Protein AF-A0A924K1S4-F1 (afdb_monomer_lite)

Sequence (48 aa):
MIKFYFHPSPNPLKGALYLEETGEPYELVGIDTRKGEQHSEAFKAINP

Secondary structure (DSSP, 8-state):
-EEEEE-SSHHHHHHHHHHHHHT--EEEEE--TTTTGGGSHHHHTT--

pLDDT: mean 97.56, std 1.77, range [86.44,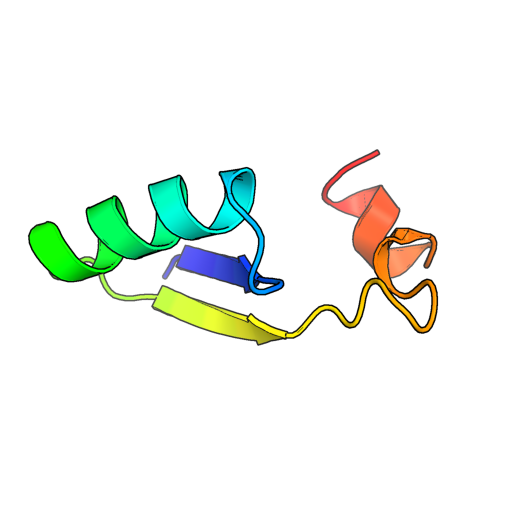 98.69]

Radius of gyration: 11.31 Å; chains: 1; bounding box: 21×21×28 Å

Foldseek 3Di:
DAEQEDDPDDPSVVVVVVCVVVVPDYDYDYDDVVVVSCVDPVNVVVVD

Structure (mmCIF, N/CA/C/O backbone):
data_AF-A0A924K1S4-F1
#
_entry.id   AF-A0A924K1S4-F1
#
loop_
_atom_site.group_PDB
_atom_site.id
_atom_site.type_symbol
_atom_site.label_atom_id
_atom_site.label_alt_id
_atom_site.label_comp_id
_atom_site.label_asym_id
_atom_site.label_entity_id
_atom_site.label_seq_id
_atom_site.pdbx_PDB_ins_code
_atom_site.Cartn_x
_atom_site.Cartn_y
_atom_site.Cartn_z
_atom_site.occupancy
_atom_site.B_iso_or_equiv
_atom_site.auth_seq_id
_atom_site.auth_comp_id
_atom_site.auth_asym_id
_atom_site.auth_atom_id
_atom_site.pdbx_PDB_model_num
ATOM 1 N N . MET A 1 1 ? -13.879 -8.217 6.476 1.00 86.44 1 MET A N 1
ATOM 2 C CA . MET A 1 1 ? -12.553 -7.636 6.766 1.00 86.44 1 MET A CA 1
ATOM 3 C C . MET A 1 1 ? -12.010 -7.060 5.473 1.00 86.44 1 MET A C 1
ATOM 5 O O . MET A 1 1 ? -12.095 -7.746 4.457 1.00 86.44 1 MET A O 1
ATOM 9 N N . ILE A 1 2 ? -11.577 -5.800 5.479 1.00 97.38 2 ILE A N 1
ATOM 10 C CA . ILE A 1 2 ? -11.130 -5.093 4.269 1.00 97.38 2 ILE A CA 1
ATOM 11 C C . ILE A 1 2 ? -9.794 -5.685 3.810 1.00 97.38 2 ILE A C 1
ATOM 13 O O . ILE A 1 2 ? -8.913 -5.884 4.635 1.00 97.38 2 ILE A O 1
ATOM 17 N N . LYS A 1 3 ? -9.625 -5.951 2.511 1.00 97.88 3 LYS A N 1
ATOM 18 C CA . LYS A 1 3 ? -8.305 -6.229 1.923 1.00 97.88 3 LYS A CA 1
ATOM 19 C C . LYS A 1 3 ? -7.773 -4.953 1.297 1.00 97.88 3 LYS A C 1
ATOM 21 O O . LYS A 1 3 ? -8.362 -4.442 0.346 1.00 97.88 3 LYS A O 1
ATOM 26 N N . PHE A 1 4 ? -6.682 -4.434 1.840 1.00 98.00 4 PHE A N 1
ATOM 27 C CA . PHE A 1 4 ? -6.123 -3.154 1.441 1.00 98.00 4 PHE A CA 1
ATOM 28 C C . PHE A 1 4 ? -4.868 -3.353 0.592 1.00 98.00 4 PHE A C 1
ATOM 30 O O . PHE A 1 4 ? -3.773 -3.572 1.107 1.00 98.00 4 PHE A O 1
ATOM 37 N N . TYR A 1 5 ? -5.048 -3.291 -0.727 1.00 98.19 5 TYR A N 1
ATOM 38 C CA . TYR A 1 5 ? -3.956 -3.399 -1.688 1.00 98.19 5 TYR A CA 1
ATOM 39 C C . TYR A 1 5 ? -3.193 -2.075 -1.781 1.00 98.19 5 TYR A C 1
ATOM 41 O O . TYR A 1 5 ? -3.753 -1.063 -2.209 1.00 98.19 5 TYR A O 1
ATOM 49 N N . PHE A 1 6 ? -1.925 -2.069 -1.374 1.00 98.25 6 PHE A N 1
ATOM 50 C CA . PHE A 1 6 ? -1.213 -0.835 -1.055 1.00 98.25 6 PHE A CA 1
ATOM 51 C C . PHE A 1 6 ? 0.178 -0.731 -1.686 1.00 98.25 6 PHE A C 1
ATOM 53 O O . PHE A 1 6 ? 0.979 -1.665 -1.670 1.00 98.25 6 PHE A O 1
ATOM 60 N N . HIS A 1 7 ? 0.481 0.483 -2.149 1.00 98.00 7 HIS 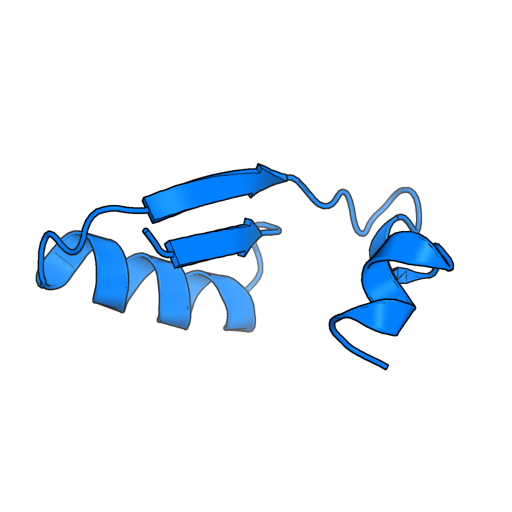A N 1
ATOM 61 C CA . HIS A 1 7 ? 1.817 0.961 -2.488 1.00 98.00 7 HIS A CA 1
ATOM 62 C C . HIS A 1 7 ? 1.991 2.380 -1.919 1.00 98.00 7 HIS A C 1
ATOM 64 O O . HIS A 1 7 ? 1.064 3.179 -2.077 1.00 98.00 7 HIS A O 1
ATOM 70 N N . PRO A 1 8 ? 3.142 2.753 -1.324 1.00 96.56 8 PRO A N 1
ATOM 71 C CA . PRO A 1 8 ? 3.339 4.068 -0.705 1.00 96.56 8 PRO A CA 1
ATOM 72 C C . PRO A 1 8 ? 3.405 5.196 -1.747 1.00 96.56 8 PRO A C 1
ATOM 74 O O . PRO A 1 8 ? 4.470 5.644 -2.165 1.00 96.56 8 PRO A O 1
ATOM 77 N N . SER A 1 9 ? 2.233 5.658 -2.174 1.00 96.25 9 SER A N 1
ATOM 78 C CA . SER A 1 9 ? 2.027 6.763 -3.110 1.00 96.25 9 SER A CA 1
ATOM 79 C C . SER A 1 9 ? 0.813 7.602 -2.676 1.00 96.25 9 SER A C 1
ATOM 81 O O . SER A 1 9 ? 0.024 7.146 -1.843 1.00 96.25 9 SER A O 1
ATOM 83 N N . PRO A 1 10 ? 0.629 8.829 -3.202 1.00 98.44 10 PRO A N 1
ATOM 84 C CA . PRO A 1 10 ? -0.375 9.755 -2.673 1.00 98.44 10 PRO A CA 1
ATOM 85 C C . PRO A 1 10 ? -1.819 9.234 -2.673 1.00 98.44 10 PRO A C 1
ATOM 87 O O . PRO A 1 10 ? -2.587 9.589 -1.786 1.00 98.44 10 PRO A O 1
ATOM 90 N N . ASN A 1 11 ? -2.215 8.403 -3.643 1.00 97.50 11 ASN A N 1
ATOM 91 C CA . ASN A 1 11 ? -3.589 7.894 -3.719 1.00 97.50 11 ASN A CA 1
ATOM 92 C C . ASN A 1 11 ? -3.871 6.783 -2.689 1.00 97.50 11 ASN A C 1
ATOM 94 O O . ASN A 1 11 ? -4.800 6.962 -1.902 1.00 97.50 11 ASN A O 1
ATOM 98 N N . PRO A 1 12 ? -3.076 5.698 -2.604 1.00 97.31 12 PRO A N 1
ATOM 99 C CA . PRO A 1 12 ? -3.221 4.707 -1.540 1.00 97.31 12 PRO A CA 1
ATOM 100 C C . PRO A 1 12 ? -3.099 5.301 -0.130 1.00 97.31 12 PRO A C 1
ATOM 102 O O . PRO A 1 12 ? -3.830 4.880 0.759 1.00 97.31 12 PRO A O 1
ATOM 105 N N . LEU A 1 13 ? -2.257 6.322 0.087 1.00 98.38 13 LEU A N 1
ATOM 106 C CA . LEU A 1 13 ? -2.139 6.973 1.401 1.00 98.38 13 LEU A CA 1
ATOM 107 C C . LEU A 1 13 ? -3.450 7.603 1.899 1.00 98.38 13 LEU A C 1
ATOM 109 O O . LEU A 1 13 ? -3.673 7.632 3.104 1.00 98.38 13 LEU A O 1
ATOM 113 N N . LYS A 1 14 ? -4.344 8.048 1.006 1.00 98.56 14 LYS A N 1
ATOM 114 C CA . LYS A 1 14 ? -5.680 8.536 1.402 1.00 98.56 14 LYS A CA 1
ATOM 115 C C . LYS A 1 14 ? -6.513 7.425 2.043 1.00 98.56 14 LYS A C 1
ATOM 117 O O . LYS A 1 14 ? -7.179 7.659 3.043 1.00 98.56 14 LYS A O 1
ATOM 122 N N . GLY A 1 15 ? -6.454 6.221 1.469 1.00 97.94 15 GLY A N 1
ATOM 123 C CA . GLY A 1 15 ? -7.117 5.041 2.023 1.00 97.94 15 GLY A CA 1
ATOM 124 C C . GLY A 1 15 ? -6.502 4.616 3.354 1.00 97.94 15 GLY A C 1
ATOM 125 O O . GLY A 1 15 ? -7.235 4.344 4.296 1.00 97.94 15 GLY A O 1
ATOM 126 N N . ALA A 1 16 ? -5.169 4.642 3.454 1.00 98.19 16 ALA A N 1
ATOM 127 C CA . ALA A 1 16 ? -4.465 4.336 4.698 1.00 98.19 16 ALA A CA 1
ATOM 128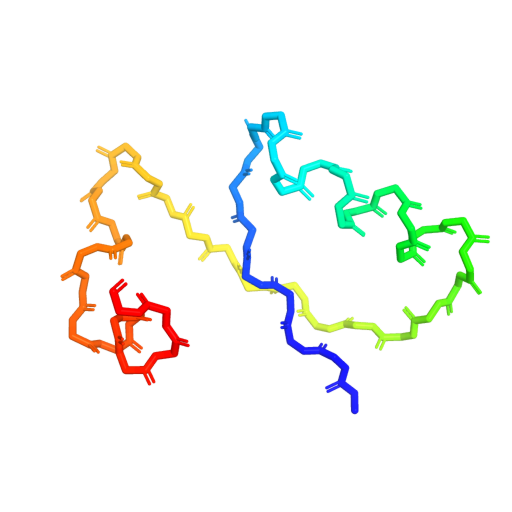 C C . ALA A 1 16 ? -4.863 5.300 5.827 1.00 98.19 16 ALA A C 1
ATOM 130 O O . ALA A 1 16 ? -5.194 4.845 6.912 1.00 98.19 16 ALA A O 1
ATOM 131 N N . LEU A 1 17 ? -4.909 6.612 5.557 1.00 98.62 17 LEU A N 1
ATOM 132 C CA . LEU A 1 17 ? -5.322 7.611 6.547 1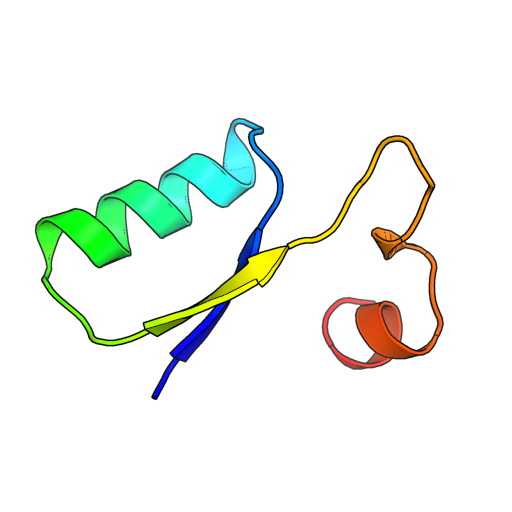.00 98.62 17 LEU A CA 1
ATOM 133 C C . LEU A 1 17 ? -6.725 7.317 7.091 1.00 98.62 17 LEU A C 1
ATOM 135 O O . LEU A 1 17 ? -6.907 7.271 8.298 1.00 98.62 17 LEU A O 1
ATOM 139 N N . TYR A 1 18 ? -7.695 7.058 6.209 1.00 98.62 18 TYR A N 1
ATOM 140 C CA . TYR A 1 18 ? -9.056 6.712 6.625 1.00 98.62 18 TYR A CA 1
ATOM 141 C C . TYR A 1 18 ? -9.095 5.453 7.501 1.00 98.62 18 TYR A C 1
ATOM 143 O O . TYR A 1 18 ? -9.744 5.456 8.545 1.00 98.62 18 TYR A O 1
ATOM 151 N N . LEU A 1 19 ? -8.407 4.381 7.089 1.00 98.50 19 LEU A N 1
ATOM 152 C CA . LEU A 1 19 ? -8.395 3.114 7.827 1.00 98.50 19 LEU A CA 1
ATOM 153 C C . LEU A 1 19 ? -7.777 3.278 9.221 1.00 98.50 19 LEU A C 1
ATOM 155 O O . LEU A 1 19 ? -8.342 2.795 10.199 1.00 98.50 19 LEU A O 1
ATOM 159 N N . GLU A 1 20 ? -6.670 4.014 9.322 1.00 98.25 20 GLU A N 1
ATOM 160 C CA . GLU A 1 20 ? -6.010 4.292 10.601 1.00 98.25 20 GLU A CA 1
ATOM 161 C C . GLU A 1 20 ? -6.832 5.239 11.493 1.00 98.25 20 GLU A C 1
ATOM 163 O O . GLU A 1 20 ? -6.951 4.998 12.691 1.00 98.25 20 GLU A O 1
ATOM 168 N N . GLU A 1 21 ? -7.442 6.292 10.936 1.00 98.69 21 GLU A N 1
ATOM 169 C CA . GLU A 1 21 ? -8.256 7.249 11.707 1.00 98.69 21 GLU A CA 1
ATOM 170 C C . GLU A 1 21 ? -9.556 6.635 12.243 1.00 98.69 21 GLU A C 1
ATOM 172 O O . GLU A 1 21 ? -10.025 7.013 13.317 1.00 98.69 21 GLU A O 1
ATOM 177 N N . THR A 1 22 ? -10.149 5.696 11.504 1.00 98.44 22 THR A N 1
ATOM 178 C CA . THR A 1 22 ? -11.412 5.042 11.887 1.00 98.44 22 THR A CA 1
ATOM 179 C C . THR A 1 22 ? -11.215 3.777 12.717 1.00 98.44 22 THR A C 1
ATOM 181 O O . THR A 1 22 ? -12.152 3.338 13.383 1.00 98.44 22 THR A O 1
ATOM 184 N N . GLY A 1 23 ? -10.015 3.191 12.699 1.00 97.88 23 GLY A N 1
ATOM 185 C CA . GLY A 1 23 ? -9.735 1.914 13.354 1.00 97.88 23 GLY A CA 1
ATOM 186 C C . GLY A 1 23 ? -10.429 0.720 12.690 1.00 97.88 23 GLY A C 1
ATOM 187 O O . GLY A 1 23 ? -10.591 -0.324 13.325 1.00 97.88 23 GLY A O 1
ATOM 188 N N . GLU A 1 24 ? -10.860 0.857 11.434 1.00 98.38 24 GLU A N 1
ATOM 189 C CA . GLU A 1 24 ? -11.507 -0.223 10.690 1.00 98.38 24 GLU A CA 1
ATOM 190 C C . GLU A 1 24 ? -10.521 -1.380 10.446 1.00 98.38 24 GLU A C 1
ATOM 192 O O . GLU A 1 24 ? -9.429 -1.163 9.916 1.00 98.38 24 GLU A O 1
ATOM 197 N N . PRO A 1 25 ? -10.867 -2.635 10.788 1.00 98.12 25 PRO A N 1
ATOM 198 C CA . PRO A 1 25 ? -9.951 -3.757 10.635 1.00 98.12 25 PRO A CA 1
ATOM 199 C C . PRO A 1 25 ? -9.713 -4.100 9.158 1.00 98.12 25 PRO A C 1
ATOM 201 O O . PRO A 1 25 ? -10.643 -4.414 8.398 1.00 98.12 25 PRO A O 1
ATOM 204 N N . TYR A 1 26 ? -8.438 -4.136 8.769 1.00 98.12 26 TYR A N 1
ATOM 205 C CA . TYR A 1 26 ? -8.007 -4.479 7.419 1.00 98.12 26 TYR A CA 1
ATOM 206 C C . TYR A 1 26 ? -6.827 -5.459 7.401 1.00 98.12 26 TYR A C 1
ATOM 208 O O . TYR A 1 26 ? -6.038 -5.561 8.335 1.00 98.12 26 TYR A O 1
ATOM 216 N N . GLU A 1 27 ? -6.714 -6.185 6.295 1.00 98.38 27 GLU A N 1
ATOM 217 C CA . GLU A 1 27 ? -5.564 -6.995 5.916 1.00 98.38 27 GLU A CA 1
ATOM 218 C C . GLU A 1 27 ? -4.764 -6.222 4.862 1.00 98.38 27 GLU A C 1
ATOM 220 O O . GLU A 1 27 ? -5.295 -5.879 3.803 1.00 98.38 27 GLU A O 1
ATOM 225 N N . LEU A 1 28 ? -3.493 -5.932 5.144 1.00 97.50 28 LEU A N 1
ATOM 226 C CA . LEU A 1 28 ? -2.615 -5.238 4.206 1.00 97.50 28 LEU A CA 1
ATOM 227 C C . LEU A 1 28 ? -2.074 -6.211 3.152 1.00 97.50 28 LEU A C 1
ATOM 229 O O . LEU A 1 28 ? -1.431 -7.204 3.491 1.00 97.50 28 LEU A O 1
ATOM 233 N N . VAL A 1 29 ? -2.255 -5.880 1.873 1.00 98.06 29 VAL A N 1
ATOM 234 C CA . VAL A 1 29 ? -1.672 -6.615 0.744 1.00 98.06 29 VAL A CA 1
ATOM 235 C C . VAL A 1 29 ? -0.738 -5.680 -0.020 1.00 98.06 29 VAL A C 1
ATOM 237 O O . VAL A 1 29 ? -1.175 -4.725 -0.655 1.00 98.06 29 VAL A O 1
ATOM 240 N N . GLY A 1 30 ? 0.569 -5.925 0.048 1.00 97.75 30 GLY A N 1
ATOM 241 C CA . GLY A 1 30 ? 1.548 -5.107 -0.669 1.00 97.75 30 GLY A CA 1
ATOM 242 C C . GLY A 1 30 ? 1.472 -5.313 -2.184 1.00 97.75 30 GLY A C 1
ATOM 243 O O . GLY A 1 30 ? 1.383 -6.448 -2.641 1.00 97.75 30 GLY A O 1
ATOM 244 N N . ILE A 1 31 ? 1.538 -4.217 -2.943 1.00 98.00 31 ILE A N 1
ATOM 245 C CA . ILE A 1 31 ? 1.700 -4.214 -4.402 1.00 98.00 31 ILE A CA 1
ATOM 246 C C . ILE A 1 31 ? 2.927 -3.364 -4.749 1.00 98.00 31 ILE A C 1
ATOM 248 O O . ILE A 1 31 ? 2.945 -2.143 -4.560 1.00 98.00 31 ILE A O 1
ATOM 252 N N . ASP A 1 32 ? 3.985 -3.989 -5.256 1.00 97.38 32 ASP A N 1
ATOM 253 C CA . ASP A 1 32 ? 5.187 -3.296 -5.710 1.00 97.38 32 ASP A CA 1
ATOM 254 C C . ASP A 1 32 ? 4.997 -2.759 -7.131 1.00 97.38 32 ASP A C 1
ATOM 256 O O . ASP A 1 32 ? 5.205 -3.444 -8.139 1.00 97.38 32 ASP A O 1
ATOM 260 N N . THR A 1 33 ? 4.637 -1.477 -7.214 1.00 96.31 33 THR A N 1
ATOM 261 C CA . THR A 1 33 ? 4.408 -0.832 -8.508 1.00 96.31 33 THR A CA 1
ATOM 262 C C . THR A 1 33 ? 5.674 -0.639 -9.336 1.00 96.31 33 THR A C 1
ATOM 264 O O . THR A 1 33 ? 5.590 -0.499 -10.558 1.00 96.31 33 THR A O 1
ATOM 267 N N . ARG A 1 34 ? 6.858 -0.699 -8.709 1.00 96.12 34 ARG A N 1
ATOM 268 C CA . ARG A 1 34 ? 8.146 -0.622 -9.414 1.00 96.12 34 ARG A CA 1
ATOM 269 C C . ARG A 1 34 ? 8.490 -1.929 -10.118 1.00 96.12 34 ARG A C 1
ATOM 271 O O . ARG A 1 34 ? 9.189 -1.899 -11.126 1.00 96.12 34 ARG A O 1
ATOM 278 N N . LYS A 1 35 ? 7.981 -3.058 -9.618 1.00 97.69 35 LYS A N 1
ATOM 279 C CA . LYS A 1 35 ? 8.063 -4.367 -10.285 1.00 97.69 35 LYS A CA 1
ATOM 280 C C . LYS A 1 35 ? 6.938 -4.603 -11.292 1.00 97.69 35 LYS A C 1
ATOM 282 O O . LYS A 1 35 ? 6.976 -5.597 -12.010 1.00 97.69 35 LYS A O 1
ATOM 287 N N . GLY A 1 36 ? 5.951 -3.709 -11.358 1.00 97.75 36 GLY A N 1
ATOM 288 C CA . GLY A 1 36 ? 4.810 -3.852 -12.257 1.00 97.75 36 GLY A CA 1
ATOM 289 C C . GLY A 1 36 ? 3.732 -4.815 -11.752 1.00 97.75 36 GLY A C 1
ATOM 290 O O . GLY A 1 36 ? 2.923 -5.277 -12.553 1.00 97.75 36 GLY A O 1
ATOM 291 N N . GLU A 1 37 ? 3.683 -5.130 -10.453 1.00 98.31 37 GLU A N 1
ATOM 292 C CA . GLU A 1 37 ? 2.717 -6.089 -9.885 1.00 98.31 37 GLU A CA 1
ATOM 293 C C . GLU A 1 37 ? 1.250 -5.662 -10.082 1.00 98.31 37 GLU A C 1
ATOM 295 O O . GLU A 1 37 ? 0.364 -6.510 -10.217 1.00 98.31 37 GLU A O 1
ATOM 300 N N . GLN A 1 38 ? 1.000 -4.356 -10.218 1.00 97.69 38 GLN A N 1
ATOM 301 C CA . GLN A 1 38 ? -0.298 -3.788 -10.591 1.00 97.69 38 GLN A CA 1
ATOM 302 C C . GLN A 1 38 ? -0.777 -4.211 -11.987 1.00 97.69 38 GLN A C 1
ATOM 304 O O . GLN A 1 38 ? -1.940 -4.031 -12.326 1.00 97.69 38 GLN A O 1
ATOM 309 N N . HIS A 1 39 ? 0.107 -4.738 -12.833 1.00 98.06 39 HIS A N 1
ATOM 310 C CA . HIS A 1 39 ? -0.254 -5.220 -14.163 1.00 98.06 39 HIS A CA 1
ATO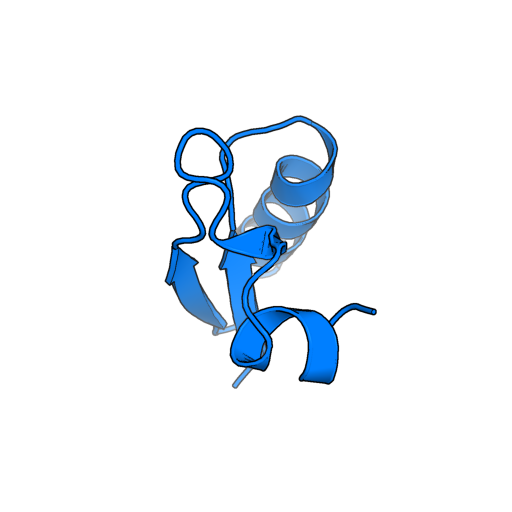M 311 C C . HIS A 1 39 ? -0.534 -6.721 -14.201 1.00 98.06 39 HIS A C 1
ATOM 313 O O . HIS A 1 39 ? -0.928 -7.219 -15.256 1.00 98.06 39 HIS A O 1
ATOM 319 N N . SER A 1 40 ? -0.342 -7.429 -13.083 1.00 98.06 40 SER A N 1
ATOM 320 C CA . SER A 1 40 ? -0.668 -8.849 -12.987 1.00 98.06 40 SER A CA 1
ATOM 321 C C . SER A 1 40 ? -2.156 -9.093 -13.244 1.00 98.06 40 SER A C 1
ATOM 323 O O . SER A 1 40 ? -3.010 -8.301 -12.842 1.00 98.06 40 SER A O 1
ATOM 325 N N . GLU A 1 41 ? -2.471 -10.227 -13.869 1.00 98.44 41 GLU A N 1
ATOM 326 C CA . GLU A 1 41 ? -3.859 -10.634 -14.124 1.00 98.44 41 GLU A CA 1
ATOM 327 C C . GLU A 1 41 ? -4.675 -10.714 -12.824 1.00 98.44 41 GLU A C 1
ATOM 329 O O . GLU A 1 41 ? -5.833 -10.305 -12.780 1.00 98.44 41 GLU A O 1
ATOM 334 N N . ALA A 1 42 ? -4.044 -11.161 -11.732 1.00 97.00 42 ALA A N 1
ATOM 335 C CA . ALA A 1 42 ? -4.673 -11.225 -10.418 1.00 97.00 42 ALA A CA 1
ATOM 336 C C . ALA A 1 42 ? -5.062 -9.839 -9.876 1.00 97.00 42 ALA A C 1
ATOM 338 O O . ALA A 1 42 ? -6.158 -9.688 -9.339 1.00 97.00 42 ALA A O 1
ATOM 339 N N . PHE A 1 43 ? -4.198 -8.827 -10.017 1.00 97.88 43 PHE A N 1
ATOM 340 C CA . PHE A 1 43 ? -4.521 -7.475 -9.556 1.00 97.88 43 PHE A CA 1
ATOM 341 C C . PHE A 1 43 ? -5.544 -6.790 -10.468 1.00 97.88 43 PHE A C 1
ATOM 343 O O . PHE A 1 43 ? -6.468 -6.156 -9.965 1.00 97.88 43 PHE A O 1
ATOM 350 N N . LYS A 1 44 ? -5.452 -6.983 -11.788 1.00 98.12 44 LYS A N 1
ATOM 351 C CA . LYS A 1 44 ? -6.427 -6.447 -12.755 1.00 98.12 44 LYS A CA 1
ATOM 352 C C . LYS A 1 44 ? -7.833 -7.010 -12.585 1.00 98.12 44 LYS A C 1
ATOM 354 O O . LYS A 1 44 ? -8.805 -6.297 -12.799 1.00 98.12 44 LYS A O 1
ATOM 359 N N . ALA A 1 45 ? -7.961 -8.265 -12.152 1.00 98.00 45 ALA A N 1
ATOM 360 C CA . ALA A 1 45 ? -9.261 -8.840 -11.807 1.00 98.00 45 ALA A CA 1
ATOM 361 C C . ALA A 1 45 ? -9.955 -8.096 -10.645 1.00 98.00 45 ALA A C 1
ATOM 363 O O . ALA A 1 45 ? -11.168 -8.213 -10.481 1.00 98.00 45 ALA A O 1
ATOM 364 N N . ILE A 1 46 ? -9.195 -7.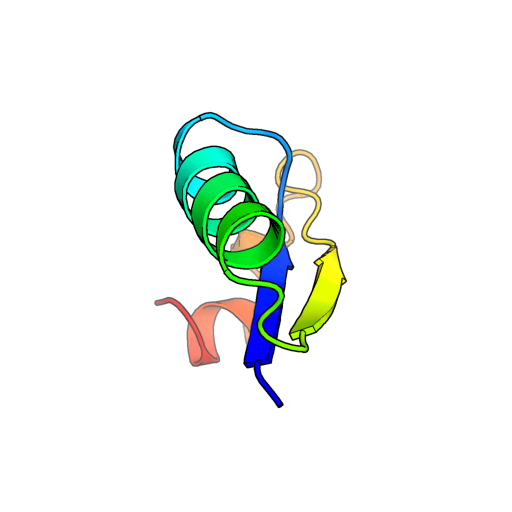340 -9.846 1.00 97.12 46 ILE A N 1
ATOM 365 C CA . ILE A 1 46 ? -9.683 -6.526 -8.726 1.00 97.12 46 ILE A CA 1
ATOM 366 C C . ILE A 1 46 ? -9.805 -5.052 -9.138 1.00 97.12 46 ILE A C 1
ATOM 368 O O . ILE A 1 46 ? -10.786 -4.397 -8.791 1.00 97.12 46 ILE A O 1
ATOM 372 N N . ASN A 1 47 ? -8.806 -4.531 -9.854 1.00 96.44 47 ASN A N 1
ATOM 373 C CA . ASN A 1 47 ? -8.689 -3.137 -10.271 1.00 96.44 47 ASN A CA 1
ATOM 374 C C . ASN A 1 47 ? -8.217 -3.067 -11.743 1.00 96.44 47 ASN A C 1
ATOM 376 O O . ASN A 1 47 ? -7.003 -3.124 -11.971 1.00 96.44 47 ASN A O 1
ATOM 380 N N . PRO A 1 48 ? -9.155 -3.028 -12.712 1.00 95.69 48 PRO A N 1
ATOM 381 C CA . PRO A 1 48 ? -8.874 -3.186 -14.143 1.00 95.69 48 PRO A CA 1
ATOM 382 C C . PRO A 1 48 ? -8.087 -2.031 -14.774 1.00 95.69 48 PRO A C 1
ATOM 384 O O . PRO A 1 48 ? -8.304 -0.861 -14.385 1.00 95.69 48 PRO A O 1
#